Protein AF-A0A955HYK9-F1 (afdb_monomer)

Sequence (73 aa):
NEILTLSENIYESYLKASPTQKKKYLRMFFEGIYVDDRKIVQVEYNPVIADLTRIREVRLSDNWRRGRDSNPR

Structure (mmCIF, N/CA/C/O backbone):
data_AF-A0A955HYK9-F1
#
_entry.id   AF-A0A955HYK9-F1
#
loop_
_atom_site.group_PDB
_atom_site.id
_atom_site.type_symbol
_atom_site.label_atom_id
_atom_site.label_alt_id
_atom_site.label_comp_id
_atom_site.label_asym_id
_atom_site.label_entity_id
_atom_site.label_seq_id
_atom_site.pdbx_PDB_ins_code
_atom_site.Cartn_x
_atom_site.Cartn_y
_atom_site.Cartn_z
_atom_site.occupancy
_atom_site.B_iso_or_equiv
_atom_site.auth_seq_id
_atom_site.auth_comp_id
_atom_site.auth_asym_id
_atom_site.auth_atom_id
_atom_site.pdbx_PDB_model_num
ATOM 1 N N . ASN A 1 1 ? 3.144 21.590 2.012 1.00 50.41 1 ASN A N 1
ATOM 2 C CA . ASN A 1 1 ? 4.417 21.014 2.500 1.00 50.41 1 ASN A CA 1
ATOM 3 C C . ASN A 1 1 ? 4.294 19.807 3.435 1.00 50.41 1 ASN A C 1
ATOM 5 O O . ASN A 1 1 ? 5.326 19.287 3.817 1.00 50.41 1 ASN A O 1
ATOM 9 N N . GLU A 1 2 ? 3.103 19.276 3.746 1.00 52.34 2 GLU A N 1
ATOM 10 C CA . GLU A 1 2 ? 2.964 18.082 4.619 1.00 52.34 2 GLU A CA 1
ATOM 11 C C . GLU A 1 2 ? 3.316 16.740 3.948 1.00 52.34 2 GLU A C 1
ATOM 13 O O . GLU A 1 2 ? 3.520 15.738 4.620 1.00 52.34 2 GLU A O 1
ATOM 18 N N . ILE A 1 3 ? 3.373 16.699 2.614 1.00 51.97 3 ILE A N 1
ATOM 19 C CA . ILE A 1 3 ? 3.728 15.485 1.860 1.00 51.97 3 ILE A CA 1
ATOM 20 C C . ILE A 1 3 ? 5.252 15.258 1.863 1.00 51.97 3 ILE A C 1
ATOM 22 O O . ILE A 1 3 ? 5.695 14.115 1.846 1.00 51.97 3 ILE A O 1
ATOM 26 N N . LEU A 1 4 ? 6.050 16.329 1.962 1.00 51.12 4 LEU A N 1
ATOM 27 C CA . LEU A 1 4 ? 7.520 16.268 1.981 1.00 51.12 4 LEU A CA 1
ATOM 28 C C . LEU A 1 4 ? 8.078 15.761 3.324 1.00 51.12 4 LEU A C 1
ATOM 30 O O . LEU A 1 4 ? 9.097 15.083 3.365 1.00 51.12 4 LEU A O 1
ATOM 34 N N . THR A 1 5 ? 7.386 15.995 4.440 1.00 52.28 5 THR A N 1
ATOM 35 C CA . THR A 1 5 ? 7.799 15.450 5.749 1.00 52.28 5 THR A CA 1
ATOM 36 C C . THR A 1 5 ? 7.594 13.938 5.858 1.00 52.28 5 THR A C 1
ATOM 38 O O . THR A 1 5 ? 8.219 13.276 6.690 1.00 52.28 5 THR A O 1
ATOM 41 N N . LEU A 1 6 ? 6.747 13.366 5.000 1.00 52.94 6 LEU A N 1
ATOM 42 C CA . LEU A 1 6 ? 6.589 11.922 4.867 1.00 52.94 6 LEU A CA 1
ATOM 43 C C . LEU A 1 6 ? 7.683 11.283 4.007 1.00 52.94 6 LEU A C 1
ATOM 45 O O . LEU A 1 6 ? 7.755 10.066 4.028 1.00 52.94 6 LEU A O 1
ATOM 49 N N . SER A 1 7 ? 8.536 12.034 3.296 1.00 56.28 7 SER A N 1
ATOM 50 C CA . SER A 1 7 ? 9.638 11.450 2.508 1.00 56.28 7 SER A CA 1
ATOM 51 C C . SER A 1 7 ? 10.964 11.321 3.264 1.00 56.28 7 SER A C 1
ATOM 53 O O . SER A 1 7 ? 11.754 10.449 2.923 1.00 56.28 7 SER A O 1
ATOM 55 N N . GLU A 1 8 ? 11.209 12.130 4.299 1.00 60.34 8 GLU A N 1
ATOM 56 C CA . GLU A 1 8 ? 12.498 12.137 5.021 1.00 60.34 8 GLU A CA 1
ATOM 57 C C . GLU A 1 8 ? 12.542 11.142 6.189 1.00 60.34 8 GLU A C 1
ATOM 59 O O . GLU A 1 8 ? 13.571 10.524 6.447 1.00 60.34 8 GLU A O 1
ATOM 64 N N . ASN A 1 9 ? 11.416 10.952 6.887 1.00 69.19 9 ASN A N 1
ATOM 65 C CA . ASN A 1 9 ? 11.302 9.985 7.979 1.00 69.19 9 ASN A CA 1
ATOM 66 C C . ASN A 1 9 ? 9.928 9.300 7.951 1.00 69.19 9 ASN A C 1
ATOM 68 O O . ASN A 1 9 ? 9.075 9.509 8.816 1.00 69.19 9 ASN A O 1
ATOM 72 N N . ILE A 1 10 ? 9.715 8.514 6.887 1.00 71.75 10 ILE A N 1
ATOM 73 C CA . ILE A 1 10 ? 8.442 7.859 6.536 1.00 71.75 10 ILE A CA 1
ATOM 74 C C . ILE A 1 10 ? 7.792 7.193 7.753 1.00 71.75 10 ILE A C 1
ATOM 76 O O . ILE A 1 10 ? 6.604 7.385 7.996 1.00 71.75 10 ILE A O 1
ATOM 80 N N . TYR A 1 11 ? 8.565 6.424 8.523 1.00 72.94 11 TYR A N 1
ATOM 81 C CA . TYR A 1 11 ? 8.045 5.612 9.621 1.00 72.94 11 TYR A CA 1
ATOM 82 C C . TYR A 1 11 ? 7.488 6.462 10.772 1.00 72.94 11 TYR A C 1
ATOM 84 O O . TYR A 1 11 ? 6.313 6.343 11.126 1.00 72.94 11 TYR A O 1
ATOM 92 N N . GLU A 1 12 ? 8.301 7.370 11.314 1.00 75.69 12 GLU A N 1
ATOM 93 C CA . GLU A 1 12 ? 7.915 8.242 12.429 1.00 75.69 12 GLU A CA 1
ATOM 94 C C . GLU A 1 12 ? 6.782 9.202 12.045 1.00 75.69 12 GLU A C 1
ATOM 96 O O . GLU A 1 12 ? 5.825 9.388 12.805 1.00 75.69 12 GLU A O 1
ATOM 101 N N . SER A 1 13 ? 6.863 9.782 10.844 1.00 77.19 13 SER A N 1
ATOM 102 C CA . SER A 1 13 ? 5.837 10.680 10.311 1.00 77.19 13 SER A CA 1
ATOM 103 C C . SER A 1 13 ? 4.518 9.946 10.075 1.00 77.19 13 SER A C 1
ATOM 105 O O . SER A 1 13 ? 3.452 10.472 10.397 1.00 77.19 13 SER A O 1
ATOM 107 N N . TYR A 1 14 ? 4.565 8.708 9.575 1.00 81.00 14 TYR A N 1
ATOM 108 C CA . TYR A 1 14 ? 3.368 7.898 9.383 1.00 81.00 14 TYR A CA 1
ATOM 109 C C . TYR A 1 14 ? 2.715 7.535 10.716 1.00 81.00 14 TYR A C 1
ATOM 111 O O . TYR A 1 14 ? 1.502 7.671 10.835 1.00 81.00 14 TYR A O 1
ATOM 119 N N . LEU A 1 15 ? 3.473 7.127 11.741 1.00 83.50 15 LEU A N 1
ATOM 120 C CA . LEU A 1 15 ? 2.899 6.759 13.043 1.00 83.50 15 LEU A CA 1
ATOM 121 C C . LEU A 1 15 ? 2.121 7.912 13.691 1.00 83.50 15 LEU A C 1
ATOM 123 O O . LEU A 1 15 ? 0.997 7.696 14.162 1.00 83.50 15 LEU A O 1
ATOM 127 N N . LYS A 1 16 ? 2.682 9.126 13.647 1.00 85.12 16 LYS A N 1
ATOM 128 C CA . LYS A 1 16 ? 2.112 10.349 14.241 1.00 85.12 16 LYS A CA 1
ATOM 129 C C . LYS A 1 16 ? 0.985 10.972 13.408 1.00 85.12 16 LYS A C 1
ATOM 131 O O . LYS A 1 16 ? 0.237 11.799 13.922 1.00 85.12 16 LYS A O 1
ATOM 136 N N . ALA A 1 17 ? 0.839 10.578 12.144 1.00 85.19 17 ALA A N 1
ATOM 137 C CA . ALA A 1 17 ? -0.176 11.123 11.252 1.00 85.19 17 ALA A CA 1
ATOM 138 C C . ALA A 1 17 ? -1.608 10.748 11.674 1.00 85.19 17 ALA A C 1
ATOM 140 O O . ALA A 1 17 ? -1.891 9.642 12.157 1.00 85.19 17 ALA A O 1
ATOM 141 N N . SER A 1 18 ? -2.542 11.664 11.412 1.00 89.50 18 SER A N 1
ATOM 142 C CA . SER A 1 18 ? -3.977 11.412 11.578 1.00 89.50 18 SER A CA 1
ATOM 143 C C . SER A 1 18 ? -4.460 10.279 10.654 1.00 89.50 18 SER A C 1
ATOM 145 O O . SER A 1 18 ? -3.854 10.039 9.602 1.00 89.50 18 SER A O 1
ATOM 147 N N . PRO A 1 19 ? -5.584 9.602 10.967 1.00 89.00 19 PRO A N 1
ATOM 148 C CA . PRO A 1 19 ? -6.146 8.568 10.091 1.00 89.00 19 PRO A CA 1
ATOM 149 C C . PRO A 1 19 ? -6.358 9.041 8.644 1.00 89.00 19 PRO A C 1
ATOM 151 O O . PRO A 1 19 ? -6.065 8.317 7.692 1.00 89.00 19 PRO A O 1
ATOM 154 N N . THR A 1 20 ? -6.796 10.289 8.462 1.00 88.69 20 THR A N 1
ATOM 155 C CA . THR A 1 20 ? -6.995 10.893 7.138 1.00 88.69 20 THR A CA 1
ATOM 156 C C . THR A 1 20 ? -5.683 11.059 6.373 1.00 88.69 20 THR A C 1
ATOM 158 O O . THR A 1 20 ? -5.627 10.768 5.178 1.00 88.69 20 THR A O 1
ATOM 161 N N . GLN A 1 21 ? -4.615 11.497 7.043 1.00 85.25 21 GLN A N 1
ATOM 162 C CA . GLN A 1 21 ? -3.290 11.639 6.432 1.00 85.25 21 GLN A CA 1
ATOM 163 C C . GLN A 1 21 ? -2.678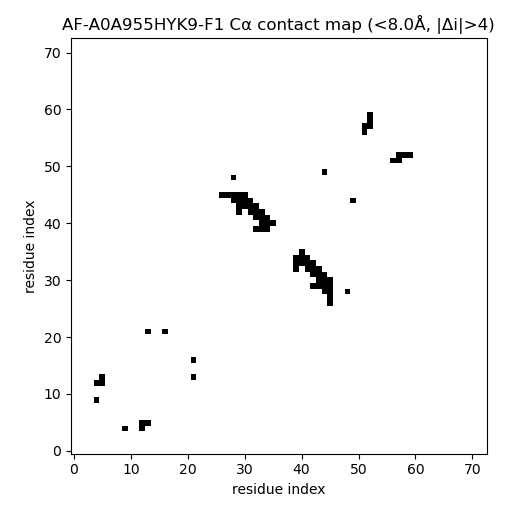 10.277 6.091 1.00 85.25 21 GLN A C 1
ATOM 165 O O . GLN A 1 21 ? -2.183 10.106 4.980 1.00 85.25 21 GLN A O 1
ATOM 170 N N . LYS A 1 22 ? -2.804 9.283 6.980 1.00 85.94 22 LYS A N 1
ATOM 171 C CA . LYS A 1 22 ? -2.396 7.893 6.710 1.00 85.94 22 LYS A CA 1
ATOM 172 C C . LYS A 1 22 ? -3.077 7.352 5.456 1.00 85.94 22 LYS A C 1
ATOM 174 O O . LYS A 1 22 ? -2.414 6.830 4.565 1.00 85.94 22 LYS A O 1
ATOM 179 N N . LYS A 1 23 ? -4.393 7.558 5.331 1.00 86.50 23 LYS A N 1
ATOM 180 C CA . LYS A 1 23 ? -5.151 7.156 4.139 1.00 86.50 23 LYS A CA 1
ATOM 181 C C . LYS A 1 23 ? -4.660 7.870 2.876 1.00 86.50 23 LYS A C 1
ATOM 183 O O . LYS A 1 23 ? -4.501 7.225 1.847 1.00 86.50 23 LYS A O 1
ATOM 188 N N . LYS A 1 24 ? -4.407 9.182 2.939 1.00 87.06 24 LYS A N 1
ATOM 189 C CA . LYS A 1 24 ? -3.858 9.947 1.802 1.00 87.06 24 LYS A CA 1
ATOM 190 C C . LYS A 1 24 ? -2.475 9.444 1.383 1.00 87.06 24 LYS A C 1
ATOM 192 O O . LYS A 1 24 ? -2.238 9.313 0.190 1.00 87.06 24 LYS A O 1
ATOM 197 N N . TYR A 1 25 ? -1.608 9.134 2.343 1.00 84.62 25 TYR A N 1
ATOM 198 C CA . TYR A 1 25 ? -0.292 8.554 2.084 1.00 84.62 25 TYR A CA 1
ATOM 199 C C . TYR A 1 25 ? -0.404 7.187 1.396 1.00 84.62 25 TYR A C 1
ATOM 201 O O . TYR A 1 25 ? 0.188 6.980 0.344 1.00 84.62 25 TYR A O 1
ATOM 209 N N . LEU A 1 26 ? -1.236 6.278 1.918 1.00 85.88 26 LEU A N 1
ATOM 210 C CA . LEU A 1 26 ? -1.434 4.952 1.317 1.00 85.88 26 LEU A CA 1
ATOM 211 C C . LEU A 1 26 ? -1.986 5.021 -0.117 1.00 85.88 26 LEU A C 1
ATOM 213 O O . LEU A 1 26 ? -1.567 4.235 -0.963 1.00 85.88 26 LEU A O 1
ATOM 217 N N . ARG A 1 27 ? -2.857 5.994 -0.423 1.00 86.88 27 ARG A N 1
ATOM 218 C CA . ARG A 1 27 ? -3.375 6.219 -1.790 1.00 86.88 27 ARG A CA 1
ATOM 219 C C . ARG A 1 27 ? -2.297 6.588 -2.814 1.00 86.88 27 ARG A C 1
ATOM 221 O O . ARG A 1 27 ? -2.569 6.517 -4.005 1.00 86.88 27 ARG A O 1
ATOM 228 N N . MET A 1 28 ? -1.098 6.989 -2.386 1.00 84.56 28 MET A N 1
ATOM 229 C CA . MET A 1 28 ? 0.019 7.205 -3.314 1.00 84.56 28 MET A CA 1
ATOM 230 C C . MET A 1 28 ? 0.517 5.884 -3.913 1.00 84.56 28 MET A C 1
ATOM 232 O O . MET A 1 28 ? 0.973 5.865 -5.050 1.00 84.56 28 MET A O 1
ATOM 236 N N . PHE A 1 29 ? 0.407 4.785 -3.164 1.00 85.00 29 PHE A N 1
ATOM 237 C CA . PHE A 1 29 ? 0.962 3.483 -3.540 1.00 85.00 29 PHE A CA 1
ATOM 238 C C . PHE A 1 29 ? -0.094 2.508 -4.051 1.00 85.00 29 PHE A C 1
ATOM 240 O O . PHE A 1 29 ? 0.209 1.692 -4.918 1.00 85.00 29 PHE A O 1
ATOM 247 N N . PHE A 1 30 ? -1.316 2.587 -3.521 1.00 90.00 30 PHE A N 1
ATOM 248 C CA . PHE A 1 30 ? -2.378 1.619 -3.780 1.00 90.00 30 PHE A CA 1
ATOM 249 C C . PHE A 1 30 ? -3.601 2.296 -4.395 1.00 90.00 30 PHE A C 1
ATOM 251 O O . PHE A 1 30 ? -4.099 3.290 -3.857 1.00 90.00 30 PHE A O 1
ATOM 258 N N . GLU A 1 31 ? -4.116 1.718 -5.477 1.00 91.38 31 GLU A N 1
ATOM 259 C CA . GLU A 1 31 ? -5.454 2.028 -5.987 1.00 91.38 31 GLU A CA 1
ATOM 260 C C . GLU A 1 31 ? -6.520 1.277 -5.187 1.00 91.38 31 GLU A C 1
ATOM 262 O O . GLU A 1 31 ? -7.535 1.865 -4.804 1.00 91.38 31 GLU A O 1
ATOM 267 N N . GLY A 1 32 ? -6.246 0.014 -4.847 1.00 90.06 32 GLY A N 1
ATOM 268 C CA . GLY A 1 32 ? -7.183 -0.860 -4.154 1.00 90.06 32 GLY A CA 1
ATOM 269 C C . GLY A 1 32 ? -6.495 -1.919 -3.295 1.00 90.06 32 GLY A C 1
ATOM 270 O O . GLY A 1 32 ? -5.439 -2.446 -3.636 1.00 90.06 32 GLY A O 1
ATOM 271 N N . ILE A 1 33 ? -7.113 -2.240 -2.157 1.00 89.94 33 ILE A N 1
ATOM 272 C CA . ILE A 1 33 ? -6.756 -3.392 -1.322 1.00 89.94 33 ILE A CA 1
ATOM 273 C C . ILE A 1 33 ? -8.045 -4.171 -1.091 1.00 89.94 33 ILE A C 1
ATOM 275 O O . ILE A 1 33 ? -8.961 -3.676 -0.432 1.00 89.94 33 ILE A O 1
ATOM 279 N N . TYR A 1 34 ? -8.114 -5.377 -1.640 1.00 92.06 34 TYR A N 1
ATOM 280 C CA . TYR A 1 34 ? -9.290 -6.233 -1.578 1.00 92.06 34 TYR A CA 1
ATOM 281 C C . TYR A 1 34 ? -9.107 -7.247 -0.460 1.00 92.06 34 TYR A C 1
ATOM 283 O O . TYR A 1 34 ? -8.088 -7.942 -0.386 1.00 92.06 34 TYR A O 1
ATOM 291 N N . VAL A 1 35 ? -10.096 -7.302 0.428 1.00 91.31 35 VAL A N 1
ATOM 292 C CA . VAL A 1 35 ? -10.078 -8.141 1.623 1.00 91.31 35 VAL A CA 1
ATOM 293 C C . VAL A 1 35 ? -11.262 -9.092 1.571 1.00 91.31 35 VAL A C 1
ATOM 295 O O . VAL A 1 35 ? -12.397 -8.645 1.427 1.00 91.31 35 VAL A O 1
ATOM 298 N N . ASP A 1 36 ? -10.985 -10.379 1.741 1.00 92.00 36 ASP A N 1
ATOM 299 C CA . ASP A 1 36 ? -11.984 -11.431 1.909 1.00 92.00 36 ASP A CA 1
ATOM 300 C C . ASP A 1 36 ? -11.605 -12.294 3.117 1.00 92.00 36 ASP A C 1
ATOM 302 O O . ASP A 1 36 ? -10.426 -12.547 3.357 1.00 92.00 36 ASP A O 1
ATOM 306 N N . ASP A 1 37 ? -12.586 -12.670 3.936 1.00 94.38 37 ASP A N 1
ATOM 307 C CA . ASP A 1 37 ? -12.384 -13.400 5.199 1.00 94.38 37 ASP A CA 1
ATOM 308 C C . ASP A 1 37 ? -11.224 -12.844 6.065 1.00 94.38 37 ASP A C 1
ATOM 310 O O . ASP A 1 37 ? -10.347 -13.558 6.556 1.00 94.38 37 ASP A O 1
ATOM 314 N N . ARG A 1 38 ? -11.175 -11.508 6.213 1.00 90.44 38 ARG A N 1
ATOM 315 C CA . ARG A 1 38 ? -10.119 -10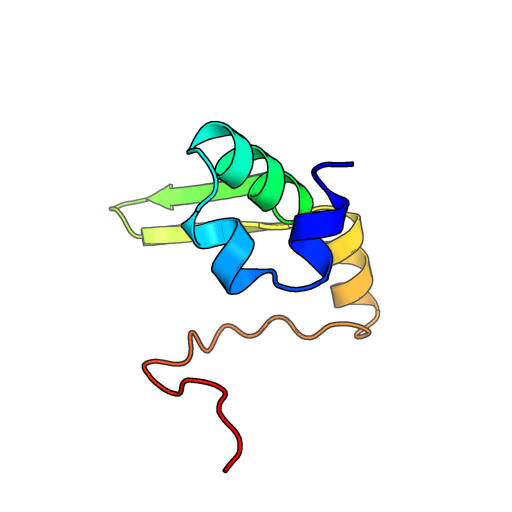.760 6.938 1.00 90.44 38 ARG A CA 1
ATOM 316 C C . ARG A 1 38 ? -8.696 -10.960 6.394 1.00 90.44 38 ARG A C 1
ATOM 318 O O . ARG A 1 38 ? -7.730 -10.585 7.060 1.00 90.44 38 ARG A O 1
ATOM 325 N N . LYS A 1 39 ? -8.548 -11.511 5.192 1.00 87.00 39 LYS A N 1
ATOM 326 C CA . LYS A 1 39 ? -7.274 -11.699 4.497 1.00 87.00 39 LYS A CA 1
ATOM 327 C C . LYS A 1 39 ? -7.223 -10.806 3.270 1.00 87.00 39 LYS A C 1
ATOM 329 O O . LYS A 1 39 ? -8.211 -10.639 2.565 1.00 87.00 39 LYS A O 1
ATOM 334 N N . ILE A 1 40 ? -6.056 -10.225 3.015 1.00 87.69 40 ILE A N 1
ATOM 335 C CA . ILE A 1 40 ? -5.817 -9.493 1.771 1.00 87.69 40 ILE A CA 1
ATOM 336 C C . ILE A 1 40 ? -5.718 -10.532 0.654 1.00 87.69 40 ILE A C 1
ATOM 338 O O . ILE A 1 40 ? -4.823 -11.375 0.687 1.00 87.69 40 IL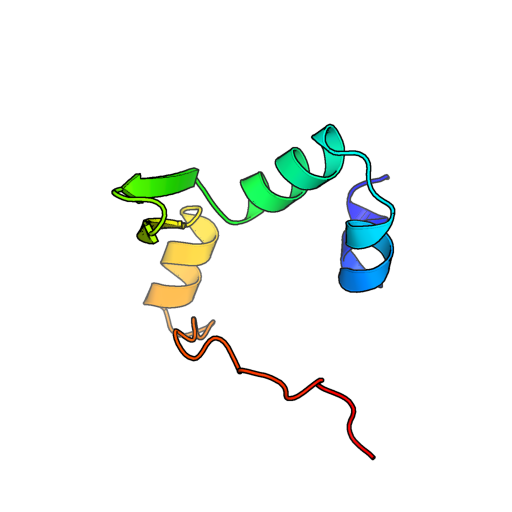E A O 1
ATOM 342 N N . VAL A 1 41 ? -6.644 -10.478 -0.301 1.00 92.38 41 VAL A N 1
ATOM 343 C CA . VAL A 1 41 ? -6.693 -11.406 -1.443 1.00 92.38 41 VAL A CA 1
ATOM 344 C C . VAL A 1 41 ? -6.106 -10.800 -2.710 1.00 92.38 41 VAL A C 1
ATOM 346 O O . VAL A 1 41 ? -5.570 -11.526 -3.541 1.00 92.38 41 VAL A O 1
ATOM 349 N N . GLN A 1 42 ? -6.153 -9.473 -2.843 1.00 88.88 42 GLN A N 1
ATOM 350 C CA . GLN A 1 42 ? -5.609 -8.756 -3.992 1.00 88.88 42 GLN A CA 1
ATOM 351 C C . GLN A 1 42 ? -5.178 -7.346 -3.589 1.00 88.88 42 GLN A C 1
ATOM 353 O O . GLN A 1 42 ? -5.818 -6.685 -2.767 1.00 88.88 42 GLN A O 1
ATOM 358 N N . VAL A 1 43 ? -4.082 -6.890 -4.188 1.00 88.94 43 VAL A N 1
ATOM 359 C CA . VAL A 1 43 ? -3.563 -5.531 -4.046 1.00 88.94 43 VAL A CA 1
ATOM 360 C C . VAL A 1 43 ? -3.384 -4.953 -5.438 1.00 88.94 43 VAL A C 1
ATOM 362 O O . VAL A 1 43 ? -2.680 -5.527 -6.265 1.00 88.94 43 VAL A O 1
ATOM 365 N N . GLU A 1 44 ? -4.010 -3.811 -5.678 1.00 91.19 44 GLU A N 1
ATOM 366 C CA . GLU A 1 44 ? -3.843 -3.026 -6.892 1.00 91.19 44 GLU A CA 1
ATOM 367 C C . GLU A 1 44 ? -2.948 -1.835 -6.578 1.00 91.19 44 GLU A C 1
ATOM 369 O O . GLU A 1 44 ? -3.285 -0.961 -5.772 1.00 91.19 44 GLU A O 1
ATOM 374 N N . TYR A 1 45 ? -1.767 -1.836 -7.186 1.00 89.56 45 TYR A N 1
ATOM 375 C CA . TYR A 1 45 ? -0.804 -0.754 -7.053 1.00 89.56 45 TYR A CA 1
ATOM 376 C C . TYR A 1 45 ? -1.149 0.388 -7.999 1.00 89.56 45 TYR A C 1
ATOM 378 O O . TYR A 1 45 ? -1.683 0.171 -9.083 1.00 89.56 45 TYR A O 1
ATOM 386 N N . ASN A 1 46 ? -0.764 1.601 -7.610 1.00 89.56 46 ASN A N 1
ATOM 387 C CA . ASN A 1 46 ? -0.786 2.756 -8.498 1.00 89.56 46 ASN A CA 1
ATOM 388 C C . ASN A 1 46 ? -0.051 2.427 -9.821 1.00 89.56 46 ASN A C 1
ATOM 390 O O . ASN A 1 46 ? 1.025 1.819 -9.756 1.00 89.56 46 ASN A O 1
ATOM 394 N N . PRO A 1 47 ? -0.560 2.859 -10.993 1.00 86.88 47 PRO A N 1
ATOM 395 C CA . PRO A 1 47 ? 0.043 2.616 -12.300 1.00 86.88 47 PRO A CA 1
ATOM 396 C C . PRO A 1 47 ? 1.535 2.939 -12.362 1.00 86.88 47 PRO A C 1
ATOM 398 O O . PRO A 1 47 ? 2.297 2.176 -12.944 1.00 86.88 47 PRO A O 1
ATOM 401 N N . VAL A 1 48 ? 1.979 4.003 -11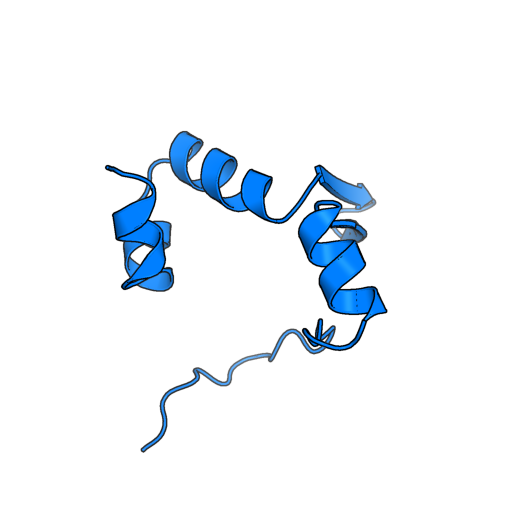.684 1.00 85.56 48 VAL A N 1
ATOM 402 C CA . VAL A 1 48 ? 3.401 4.372 -11.614 1.00 85.56 48 VAL A CA 1
ATOM 403 C C . VAL A 1 48 ? 4.227 3.264 -10.954 1.00 85.56 48 VAL A C 1
ATOM 405 O O . VAL A 1 48 ? 5.280 2.885 -11.457 1.00 85.56 48 VAL A O 1
ATOM 408 N N . ILE A 1 49 ? 3.745 2.700 -9.845 1.00 83.06 49 ILE A N 1
ATOM 409 C CA . ILE A 1 49 ? 4.417 1.597 -9.143 1.00 83.06 49 ILE A CA 1
ATOM 410 C C . ILE A 1 49 ? 4.327 0.299 -9.954 1.00 83.06 49 ILE A C 1
ATOM 412 O O . ILE A 1 49 ? 5.299 -0.460 -10.011 1.00 83.06 49 ILE A O 1
ATOM 416 N N . ALA A 1 50 ? 3.190 0.047 -10.604 1.00 81.50 50 ALA A N 1
ATOM 417 C CA . ALA A 1 50 ? 3.011 -1.107 -11.479 1.00 81.50 50 ALA A CA 1
ATOM 418 C C . ALA A 1 50 ? 4.007 -1.076 -12.652 1.00 81.50 50 ALA A C 1
ATOM 420 O O . ALA A 1 50 ? 4.675 -2.077 -12.924 1.00 81.50 50 ALA A O 1
ATOM 421 N N . ASP A 1 51 ? 4.182 0.087 -13.282 1.00 84.88 51 ASP A N 1
ATOM 422 C CA . ASP A 1 51 ? 5.152 0.289 -14.354 1.00 84.88 51 ASP A CA 1
ATOM 423 C C . ASP A 1 51 ? 6.589 0.121 -13.867 1.00 84.88 51 ASP A C 1
ATOM 425 O O . ASP A 1 51 ? 7.341 -0.629 -14.488 1.00 84.88 51 ASP A O 1
ATOM 429 N N . LEU A 1 52 ? 6.954 0.722 -12.728 1.00 82.69 52 LEU A N 1
ATOM 430 C CA . LEU A 1 52 ? 8.277 0.545 -12.115 1.00 82.69 52 LEU A CA 1
ATOM 431 C C . LEU A 1 52 ? 8.582 -0.932 -11.819 1.00 82.69 52 LEU A C 1
ATOM 433 O O . LEU A 1 52 ? 9.710 -1.394 -12.007 1.00 82.69 52 LEU A O 1
ATOM 437 N N . THR A 1 53 ? 7.575 -1.691 -11.382 1.00 77.44 53 THR A N 1
ATOM 438 C CA . THR A 1 53 ? 7.711 -3.130 -11.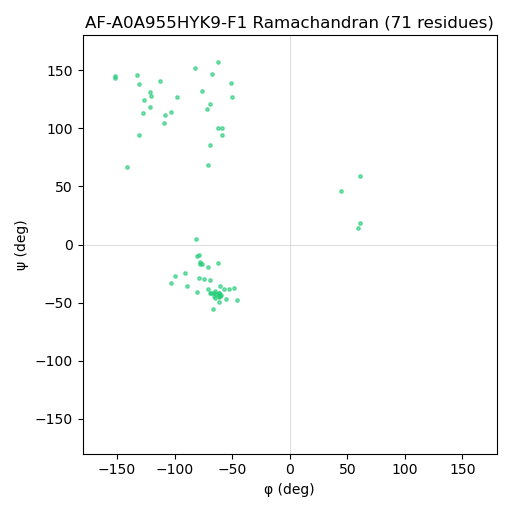117 1.00 77.44 53 THR A CA 1
ATOM 439 C C . THR A 1 53 ? 7.904 -3.905 -12.422 1.00 77.44 53 THR A C 1
ATOM 441 O O . THR A 1 53 ? 8.757 -4.790 -12.501 1.00 77.44 53 THR A O 1
ATOM 444 N N . ARG A 1 54 ? 7.161 -3.544 -13.478 1.00 78.06 54 ARG A N 1
ATOM 445 C CA . ARG A 1 54 ? 7.261 -4.155 -14.814 1.00 78.06 54 ARG A CA 1
ATOM 446 C C . ARG A 1 54 ? 8.649 -3.977 -15.428 1.00 78.06 54 ARG A C 1
ATOM 448 O O . ARG A 1 54 ? 9.177 -4.927 -16.003 1.00 78.06 54 ARG A O 1
ATOM 455 N N . ILE A 1 55 ? 9.250 -2.797 -15.280 1.00 84.38 55 ILE A N 1
ATOM 456 C CA . ILE A 1 55 ? 10.603 -2.513 -15.785 1.00 84.38 55 ILE A CA 1
ATOM 457 C C . ILE A 1 55 ? 11.723 -3.010 -14.854 1.00 84.38 55 ILE A C 1
ATOM 459 O O . ILE A 1 55 ? 12.893 -2.813 -15.158 1.00 84.38 55 ILE A O 1
ATOM 463 N N . AR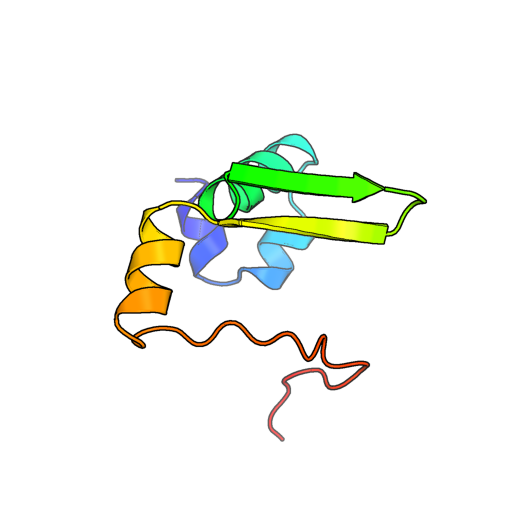G A 1 56 ? 11.381 -3.712 -13.758 1.00 74.88 56 ARG A N 1
ATOM 464 C CA . ARG A 1 56 ? 12.306 -4.263 -12.744 1.00 74.88 56 ARG A CA 1
ATOM 465 C C . ARG A 1 56 ? 13.153 -3.225 -11.996 1.00 74.88 56 ARG A C 1
ATOM 467 O O . ARG A 1 56 ? 14.128 -3.599 -11.350 1.00 74.88 56 ARG A O 1
ATOM 474 N N . GLU A 1 57 ? 12.751 -1.959 -12.020 1.00 76.38 57 GLU A N 1
ATOM 475 C CA . GLU A 1 57 ? 13.408 -0.874 -11.273 1.00 76.38 57 GLU A CA 1
ATOM 476 C C . GLU A 1 57 ? 13.028 -0.886 -9.784 1.00 76.38 57 GLU A C 1
ATOM 478 O O . GLU A 1 57 ? 13.709 -0.302 -8.944 1.00 76.38 57 GLU A O 1
ATOM 483 N N . VAL A 1 58 ? 11.951 -1.593 -9.422 1.00 68.44 58 VAL A N 1
ATOM 484 C CA . VAL A 1 58 ? 11.573 -1.839 -8.026 1.00 68.44 58 VAL A CA 1
ATOM 485 C C . VAL A 1 58 ? 11.244 -3.310 -7.809 1.00 68.44 58 VAL A C 1
ATOM 487 O O . VAL A 1 58 ? 10.693 -3.988 -8.678 1.00 68.44 58 VAL A O 1
ATOM 490 N N . ARG A 1 59 ? 11.569 -3.815 -6.616 1.00 71.81 59 ARG A N 1
ATOM 491 C CA . ARG A 1 59 ? 11.216 -5.171 -6.191 1.00 71.81 59 ARG A CA 1
ATOM 492 C C . ARG A 1 59 ? 10.124 -5.106 -5.135 1.00 71.81 59 ARG A C 1
ATOM 494 O O . ARG A 1 59 ? 10.379 -4.707 -4.001 1.00 71.81 59 ARG A O 1
ATO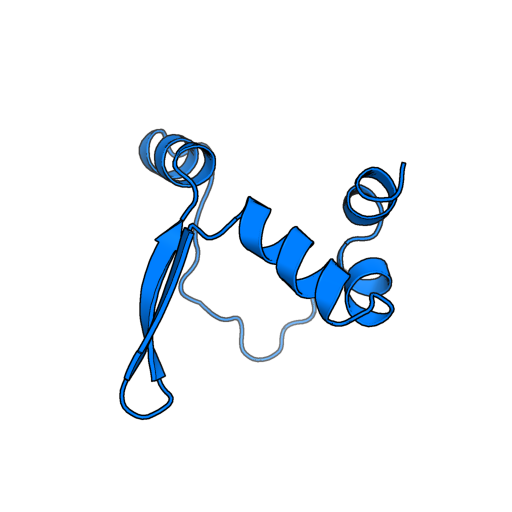M 501 N N . LEU A 1 60 ? 8.928 -5.557 -5.496 1.00 72.00 60 LEU A N 1
ATOM 502 C CA . LEU A 1 60 ? 7.896 -5.888 -4.520 1.00 72.00 60 LEU A CA 1
ATOM 503 C C . LEU A 1 60 ? 8.263 -7.232 -3.881 1.00 72.00 60 LEU A C 1
ATOM 505 O O . LEU A 1 60 ? 8.673 -8.164 -4.571 1.00 72.00 60 LEU A O 1
ATOM 509 N N . SER A 1 61 ? 8.211 -7.299 -2.553 1.00 69.00 61 SER A N 1
ATOM 510 C CA . SER A 1 61 ? 8.550 -8.498 -1.789 1.00 69.00 61 SER A CA 1
ATOM 511 C C . SER A 1 61 ? 7.352 -8.928 -0.962 1.00 69.00 61 SER A C 1
ATOM 513 O O . SER A 1 61 ? 6.931 -8.231 -0.046 1.00 69.00 61 SER A O 1
ATOM 515 N N . ASP A 1 62 ? 6.884 -10.128 -1.247 1.00 62.12 62 ASP A N 1
ATOM 516 C CA . ASP A 1 62 ? 5.819 -10.866 -0.574 1.00 62.12 62 ASP A CA 1
ATOM 517 C C . ASP A 1 62 ? 6.303 -11.517 0.736 1.00 62.12 62 ASP A C 1
ATOM 519 O O . ASP A 1 62 ? 5.504 -11.922 1.583 1.00 62.12 62 ASP A O 1
ATOM 523 N N . ASN A 1 63 ? 7.618 -11.489 0.989 1.00 58.34 63 ASN A N 1
ATOM 524 C CA . ASN A 1 63 ? 8.162 -11.679 2.328 1.00 58.34 63 ASN A CA 1
ATOM 525 C C . ASN A 1 63 ? 7.804 -10.467 3.193 1.00 58.34 63 ASN A C 1
ATOM 527 O O . ASN A 1 63 ? 8.614 -9.550 3.355 1.00 58.34 63 ASN A O 1
ATOM 531 N N . TRP A 1 64 ? 6.616 -10.484 3.798 1.00 53.59 64 TRP A N 1
ATOM 532 C CA . TRP A 1 64 ? 6.362 -9.712 5.007 1.00 53.59 64 TRP A CA 1
ATOM 533 C C . TRP A 1 64 ? 7.379 -10.207 6.032 1.00 53.59 64 TRP A C 1
ATOM 535 O O . TRP A 1 64 ? 7.193 -11.269 6.630 1.00 53.59 64 TRP A O 1
ATOM 545 N N . ARG A 1 65 ? 8.527 -9.526 6.149 1.00 49.69 65 ARG A N 1
ATOM 546 C CA . ARG A 1 65 ? 9.599 -9.934 7.059 1.00 49.69 65 ARG A CA 1
ATOM 547 C C . ARG A 1 65 ? 9.008 -9.959 8.462 1.00 49.69 65 ARG A C 1
ATOM 549 O O . ARG A 1 65 ? 8.838 -8.920 9.091 1.00 49.69 65 ARG A O 1
ATOM 556 N N . ARG A 1 66 ? 8.655 -11.154 8.937 1.00 48.38 66 ARG A N 1
ATOM 557 C CA . ARG A 1 66 ? 8.289 -11.397 10.327 1.00 48.38 66 ARG A CA 1
ATOM 558 C C . ARG A 1 66 ? 9.533 -11.060 11.151 1.00 48.38 66 ARG A C 1
ATOM 560 O O . ARG A 1 66 ? 10.488 -11.827 11.150 1.00 48.38 66 ARG A O 1
ATOM 567 N N . GLY A 1 67 ? 9.551 -9.874 11.755 1.00 50.94 67 GLY A N 1
ATOM 568 C CA . GLY A 1 67 ? 10.508 -9.489 12.793 1.00 50.94 67 GLY A CA 1
ATOM 569 C C . GLY A 1 67 ? 11.987 -9.490 12.396 1.00 50.94 67 GLY A C 1
ATOM 570 O O . GLY A 1 67 ? 12.791 -10.155 13.041 1.00 50.94 67 GLY A O 1
ATOM 571 N N . ARG A 1 68 ? 12.383 -8.712 11.385 1.00 46.47 68 ARG A N 1
ATOM 572 C CA . ARG A 1 68 ? 13.733 -8.128 11.391 1.00 46.47 68 ARG A CA 1
ATOM 573 C C . ARG A 1 68 ? 13.613 -6.652 11.090 1.00 46.47 68 ARG A C 1
ATOM 575 O O . ARG A 1 68 ? 13.557 -6.270 9.922 1.00 46.47 68 ARG A O 1
ATOM 582 N N . ASP A 1 69 ? 13.555 -5.866 12.157 1.00 45.34 69 ASP A N 1
ATOM 583 C CA . ASP A 1 69 ? 13.789 -4.434 12.089 1.00 45.34 69 ASP A CA 1
ATOM 584 C C . ASP A 1 69 ? 15.098 -4.206 11.338 1.00 45.34 69 ASP A C 1
ATOM 586 O O . ASP A 1 69 ? 16.131 -4.820 11.628 1.00 45.34 69 ASP A O 1
ATOM 590 N N . SER A 1 70 ? 15.027 -3.367 10.313 1.00 46.75 70 SER A N 1
ATOM 591 C CA . SER A 1 70 ? 16.166 -2.928 9.521 1.00 46.75 70 SER A CA 1
ATOM 592 C C . SER A 1 70 ? 17.025 -1.980 10.361 1.00 46.75 70 SER A C 1
ATOM 594 O O . SER A 1 70 ? 17.059 -0.787 10.090 1.00 46.75 70 SER A O 1
ATOM 596 N N . ASN A 1 71 ? 17.691 -2.487 11.401 1.00 43.44 71 ASN A N 1
ATOM 597 C CA . ASN A 1 71 ? 18.767 -1.767 12.069 1.00 43.44 71 ASN A CA 1
ATOM 598 C C . ASN A 1 71 ? 20.100 -2.456 11.741 1.00 43.44 71 ASN A C 1
ATOM 600 O O . ASN A 1 71 ? 20.357 -3.546 12.265 1.00 43.44 71 ASN A O 1
ATOM 604 N N . PRO A 1 72 ? 20.934 -1.888 10.855 1.00 46.38 72 PRO A N 1
ATOM 605 C CA . PRO A 1 72 ? 22.307 -2.341 10.719 1.00 46.38 72 PRO A CA 1
ATOM 606 C C . PRO A 1 72 ? 23.066 -1.936 11.992 1.00 46.38 72 PRO A C 1
ATOM 608 O O . PRO A 1 72 ? 23.086 -0.763 12.357 1.00 46.38 72 PRO A O 1
ATOM 611 N N . ARG A 1 73 ? 23.628 -2.924 12.695 1.00 36.44 73 ARG A N 1
ATOM 612 C CA . ARG A 1 73 ? 24.713 -2.679 13.655 1.00 36.44 73 ARG A CA 1
ATOM 613 C C . ARG A 1 73 ? 25.999 -2.377 12.903 1.00 36.44 73 ARG A C 1
ATOM 615 O O . ARG A 1 73 ? 26.174 -2.986 11.823 1.00 36.44 73 ARG A O 1
#

Radius of gyration: 14.39 Å; Cα contacts (8 Å, |Δi|>4): 39; chains: 1; bounding box: 37×34×30 Å

Mean predicted ali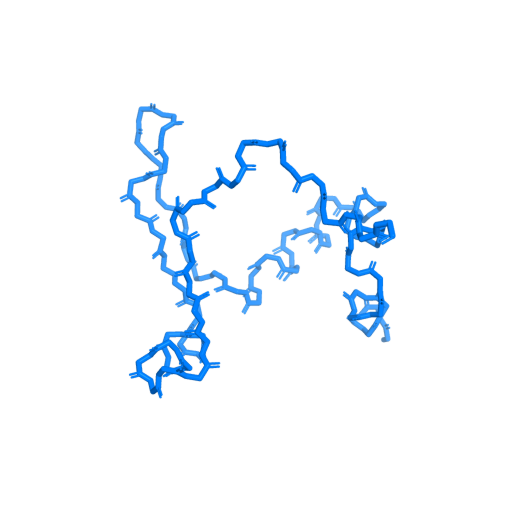gned error: 10.2 Å

Nearest PDB structures (foldseek):
  8rxx-assembly1_Sb  TM=2.451E-01  e=5.094E+00  Leishmania major strain Friedlin

Solvent-accessible surface area (backbone atoms only — not comparable to full-atom values): 4707 Å² total; per-residue (Å²): 119,77,72,60,56,43,70,80,43,44,67,68,44,49,70,74,40,53,74,69,53,44,52,58,58,50,5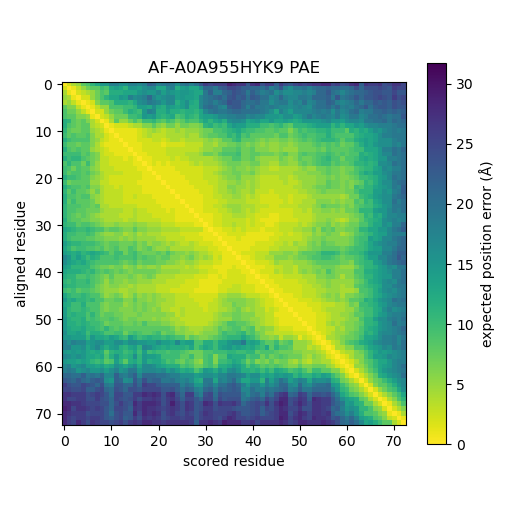5,69,53,33,74,45,77,44,70,52,96,93,34,80,76,48,74,39,56,24,68,72,58,47,51,36,43,70,73,63,79,42,83,88,68,89,71,73,72,80,84,67,78,92,67,88,129

Foldseek 3Di:
DLVVVCVPCVPVSLVPDDPVVVVVVVVQFFPDFDDDPNDGPDTHTDPVVVVCVVVVVDDDDPCPPPDDDPDDD

pLDDT: mean 74.93, std 16.23, range [36.44, 94.38]

Organism: NCBI:txid2099670

Secondary structure (DSSP, 8-state):
-TTTHHHHSHHHHHHHS-HHHHHHHHTTTEEEEEEETTEEEEEEE-HHHHHHHHTTSS-------TT------